Protein AF-A0A5E4DAP0-F1 (afdb_monomer_lite)

Structure (mmCIF, N/CA/C/O backbone):
data_AF-A0A5E4DAP0-F1
#
_entry.id   AF-A0A5E4DAP0-F1
#
loop_
_atom_site.group_PDB
_atom_site.id
_atom_site.type_symbol
_atom_site.label_atom_id
_atom_site.label_alt_id
_atom_site.labe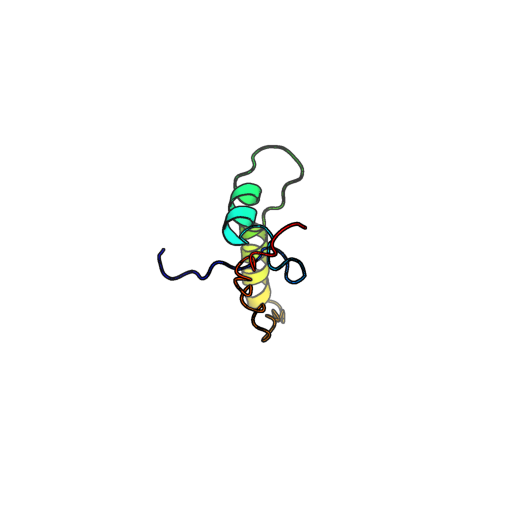l_comp_id
_atom_site.label_asym_id
_atom_site.label_entity_id
_atom_site.label_seq_id
_atom_site.pdbx_PDB_ins_code
_atom_site.Cartn_x
_atom_site.Cartn_y
_atom_site.Cartn_z
_atom_site.occupancy
_atom_site.B_iso_or_equiv
_atom_site.auth_seq_id
_atom_site.auth_comp_id
_atom_site.auth_asym_id
_atom_site.auth_atom_id
_atom_site.pdbx_PDB_model_num
ATOM 1 N N . ASP A 1 1 ? 14.769 -10.360 2.319 1.00 46.88 1 ASP A N 1
ATOM 2 C CA . ASP A 1 1 ? 13.881 -11.517 2.521 1.00 46.88 1 ASP A CA 1
ATOM 3 C C . ASP A 1 1 ? 13.634 -12.227 1.208 1.00 46.88 1 ASP A C 1
ATOM 5 O O . ASP A 1 1 ? 13.156 -11.603 0.275 1.00 46.88 1 ASP A O 1
ATOM 9 N N . LEU A 1 2 ? 14.007 -13.504 1.121 1.00 54.12 2 LEU A N 1
ATOM 10 C CA . LEU A 1 2 ? 13.982 -14.309 -0.113 1.00 54.12 2 LEU A CA 1
ATOM 11 C C . LEU A 1 2 ? 12.590 -14.875 -0.474 1.00 54.12 2 LEU A C 1
ATOM 13 O O . LEU A 1 2 ? 12.474 -15.603 -1.449 1.00 54.12 2 LEU A O 1
ATOM 17 N N . ASN A 1 3 ? 11.546 -14.548 0.296 1.00 67.31 3 ASN A N 1
ATOM 18 C CA . ASN A 1 3 ? 10.202 -15.133 0.165 1.00 67.31 3 ASN A CA 1
ATOM 19 C C . ASN A 1 3 ? 9.104 -14.132 -0.223 1.00 67.31 3 ASN A C 1
ATOM 21 O O . ASN A 1 3 ? 7.928 -14.487 -0.179 1.00 67.31 3 ASN A O 1
ATOM 25 N N . HIS A 1 4 ? 9.448 -12.892 -0.581 1.00 68.38 4 HIS A N 1
ATOM 26 C CA . HIS A 1 4 ? 8.446 -11.952 -1.075 1.00 68.38 4 HIS A CA 1
ATOM 27 C C . HIS A 1 4 ? 8.414 -12.005 -2.607 1.00 68.38 4 HIS A C 1
ATOM 29 O O . HIS A 1 4 ? 9.397 -11.596 -3.230 1.00 68.38 4 HIS A O 1
ATOM 35 N N . PRO A 1 5 ? 7.337 -12.515 -3.236 1.00 77.31 5 PRO A N 1
ATOM 36 C CA . PRO A 1 5 ? 7.210 -12.435 -4.683 1.00 77.31 5 PRO A CA 1
ATOM 37 C C . PRO A 1 5 ? 7.174 -10.959 -5.093 1.00 77.31 5 PRO A C 1
ATOM 39 O O . PRO A 1 5 ? 6.510 -10.148 -4.438 1.00 77.31 5 PRO A O 1
ATOM 42 N N . SER A 1 6 ? 7.916 -10.618 -6.147 1.00 84.06 6 SER A N 1
ATOM 43 C CA . SER A 1 6 ? 7.808 -9.303 -6.778 1.00 84.06 6 SER A CA 1
ATOM 44 C C . SER A 1 6 ? 6.472 -9.237 -7.508 1.00 84.06 6 SER A C 1
ATOM 46 O O . SER A 1 6 ? 6.117 -10.157 -8.250 1.00 84.06 6 SER A O 1
ATOM 48 N N . VAL A 1 7 ? 5.713 -8.179 -7.242 1.00 87.06 7 VAL A N 1
ATOM 49 C CA . VAL A 1 7 ? 4.391 -7.936 -7.824 1.00 87.06 7 VAL A CA 1
ATOM 50 C C . VAL A 1 7 ? 4.360 -6.527 -8.410 1.00 87.06 7 VAL A C 1
ATOM 52 O O . VAL A 1 7 ? 5.019 -5.630 -7.871 1.00 87.06 7 VAL A O 1
ATOM 55 N N . PRO A 1 8 ? 3.629 -6.316 -9.516 1.00 90.81 8 PRO A N 1
ATOM 56 C CA . PRO A 1 8 ? 3.528 -4.998 -10.120 1.00 90.81 8 PRO A CA 1
ATOM 57 C C . PRO A 1 8 ? 2.798 -4.039 -9.177 1.00 90.81 8 PRO A C 1
ATOM 59 O O . PRO A 1 8 ? 1.791 -4.390 -8.564 1.00 90.81 8 PRO A O 1
ATOM 62 N N . TYR A 1 9 ? 3.284 -2.803 -9.100 1.00 90.88 9 TYR A N 1
ATOM 63 C CA . TYR A 1 9 ? 2.686 -1.737 -8.295 1.00 90.88 9 TYR A CA 1
ATOM 64 C C . TYR A 1 9 ? 1.237 -1.415 -8.704 1.00 90.88 9 TYR A C 1
ATOM 66 O O . TYR A 1 9 ? 0.420 -1.047 -7.858 1.00 90.88 9 TYR A O 1
ATOM 74 N N . HIS A 1 10 ? 0.899 -1.594 -9.985 1.00 89.50 10 HIS A N 1
ATOM 75 C CA . HIS A 1 10 ? -0.460 -1.456 -10.502 1.00 89.50 10 HIS A CA 1
ATOM 76 C C . HIS A 1 10 ? -0.907 -2.725 -11.229 1.00 89.50 10 HIS A C 1
ATOM 78 O O . HIS A 1 10 ? -0.191 -3.260 -12.070 1.00 89.50 10 HIS A O 1
ATOM 84 N N . TYR A 1 11 ? -2.144 -3.162 -10.985 1.00 85.44 11 TYR A N 1
ATOM 85 C CA . TYR A 1 11 ? -2.681 -4.383 -11.596 1.00 85.44 11 TYR A CA 1
ATOM 86 C C . TYR A 1 11 ? -2.848 -4.319 -13.120 1.00 85.44 11 TYR A C 1
ATOM 88 O O . TYR A 1 11 ? -2.777 -5.341 -13.793 1.00 85.44 11 TYR A O 1
ATOM 96 N N . TYR A 1 12 ? -3.090 -3.128 -13.663 1.00 86.12 12 TYR A N 1
ATOM 97 C CA . TYR A 1 12 ? -3.241 -2.897 -15.101 1.00 86.12 12 TYR A CA 1
ATOM 98 C C . TYR A 1 12 ? -1.894 -2.683 -15.809 1.00 86.12 12 TYR A C 1
ATOM 100 O O . TYR A 1 12 ? -1.863 -2.489 -17.020 1.00 86.12 12 TYR A O 1
ATOM 108 N N . GLU A 1 13 ? -0.785 -2.700 -15.066 1.00 89.38 13 GLU A N 1
ATOM 109 C CA . GLU A 1 13 ? 0.563 -2.449 -15.571 1.00 89.38 13 GLU A CA 1
ATOM 110 C C . GLU A 1 13 ? 1.502 -3.596 -15.144 1.00 89.38 13 GLU A C 1
ATOM 112 O O . GLU A 1 13 ? 2.338 -3.429 -14.257 1.00 89.38 13 GLU A O 1
ATOM 117 N N . PRO A 1 14 ? 1.382 -4.793 -15.751 1.00 85.81 14 PRO A N 1
ATOM 118 C CA . PRO A 1 14 ? 2.130 -5.982 -15.326 1.00 85.81 14 PRO A CA 1
ATOM 119 C C . PRO A 1 14 ? 3.653 -5.857 -15.506 1.00 85.81 14 PRO A C 1
ATOM 121 O O . PRO A 1 14 ? 4.407 -6.541 -14.821 1.00 85.81 14 PRO A O 1
ATOM 124 N N . PHE A 1 15 ? 4.104 -4.968 -16.397 1.00 86.31 15 PHE A N 1
ATOM 125 C CA . PHE A 1 15 ? 5.518 -4.617 -16.598 1.00 86.31 15 PHE A CA 1
ATOM 126 C C . PHE A 1 15 ? 5.933 -3.345 -15.839 1.00 86.31 15 PHE A C 1
ATOM 128 O O . PHE A 1 15 ? 6.988 -2.772 -16.110 1.00 86.31 15 PHE A O 1
ATOM 135 N N . GLY A 1 16 ? 5.074 -2.871 -14.937 1.00 88.56 16 GLY A N 1
ATOM 136 C CA . GLY A 1 16 ? 5.303 -1.689 -14.122 1.00 88.56 16 GLY A CA 1
ATOM 137 C C . GLY A 1 16 ? 6.357 -1.913 -13.036 1.00 88.56 16 GLY A C 1
ATOM 138 O O . GLY A 1 16 ? 6.936 -2.996 -12.911 1.00 88.56 16 GLY A O 1
ATOM 139 N N . PRO A 1 17 ? 6.626 -0.881 -12.225 1.00 91.25 17 PRO A N 1
ATOM 140 C CA . PRO A 1 17 ? 7.610 -0.980 -11.159 1.00 91.25 17 PRO A CA 1
ATOM 141 C C . PRO A 1 17 ? 7.165 -1.966 -10.070 1.00 91.25 17 PRO A C 1
ATOM 143 O O . PRO A 1 17 ? 5.973 -2.160 -9.832 1.00 91.25 17 PRO A O 1
ATOM 146 N N . ASP A 1 18 ? 8.139 -2.551 -9.372 1.00 90.69 18 ASP A N 1
ATOM 147 C CA . ASP A 1 18 ? 7.894 -3.425 -8.222 1.00 90.69 18 ASP A CA 1
ATOM 148 C C . ASP A 1 18 ? 7.171 -2.671 -7.092 1.00 90.69 18 ASP A C 1
ATOM 150 O O . ASP A 1 18 ? 7.603 -1.592 -6.665 1.00 90.69 18 ASP A O 1
ATOM 154 N N . GLU A 1 19 ? 6.082 -3.255 -6.584 1.00 90.94 19 GLU A N 1
ATOM 155 C CA . GLU A 1 19 ? 5.218 -2.644 -5.568 1.00 90.94 19 GLU A CA 1
ATOM 156 C C . GLU A 1 19 ? 6.005 -2.232 -4.320 1.00 90.94 19 GLU A C 1
ATOM 158 O O . GLU A 1 19 ? 5.894 -1.098 -3.845 1.00 90.94 19 GLU A O 1
ATOM 163 N N . CYS A 1 20 ? 6.827 -3.140 -3.791 1.00 90.38 20 CYS A N 1
ATOM 164 C CA . CYS A 1 20 ? 7.575 -2.906 -2.561 1.00 90.38 20 CYS A CA 1
ATOM 165 C C . CYS A 1 20 ? 8.598 -1.781 -2.734 1.00 90.38 20 CYS A C 1
ATOM 167 O O . CYS A 1 20 ? 8.734 -0.921 -1.859 1.00 90.38 20 CYS A O 1
ATOM 169 N N . THR A 1 21 ? 9.282 -1.743 -3.873 1.00 90.94 21 THR A N 1
ATOM 170 C CA . THR A 1 21 ? 10.228 -0.678 -4.213 1.00 90.94 21 THR A CA 1
ATOM 171 C C . THR A 1 21 ? 9.524 0.678 -4.290 1.00 90.94 21 THR A C 1
ATOM 173 O O . THR A 1 21 ? 9.997 1.657 -3.698 1.00 90.94 21 THR A O 1
ATOM 176 N N . MET A 1 22 ? 8.355 0.737 -4.934 1.00 91.25 22 MET A N 1
ATOM 177 C CA . MET A 1 22 ? 7.541 1.954 -5.011 1.00 91.25 22 MET A CA 1
ATOM 178 C C . MET A 1 22 ? 7.071 2.419 -3.634 1.00 91.25 22 MET A C 1
ATOM 180 O O . MET A 1 22 ? 7.295 3.573 -3.263 1.00 91.25 22 MET A O 1
ATOM 184 N N . TYR A 1 23 ? 6.509 1.525 -2.822 1.00 91.81 23 TYR A N 1
ATOM 185 C CA . TYR A 1 23 ? 6.068 1.869 -1.472 1.00 91.81 23 TYR A CA 1
ATOM 186 C C . TYR A 1 23 ? 7.208 2.352 -0.583 1.00 91.81 23 TYR A C 1
ATOM 188 O O . TYR A 1 23 ? 7.056 3.360 0.103 1.00 91.81 23 TYR A O 1
ATOM 196 N N . LEU A 1 24 ? 8.362 1.681 -0.603 1.00 91.25 24 LEU A N 1
ATOM 197 C CA . LEU A 1 24 ? 9.511 2.074 0.212 1.00 91.25 24 LEU A CA 1
ATOM 198 C C . LEU A 1 24 ? 10.083 3.428 -0.207 1.00 91.25 24 LEU A C 1
ATOM 200 O O . LEU A 1 24 ? 10.475 4.211 0.661 1.00 91.25 24 LEU A O 1
ATOM 204 N N . SER A 1 25 ? 10.144 3.715 -1.508 1.00 90.44 25 SER A N 1
ATOM 205 C CA . SER A 1 25 ? 10.637 5.006 -1.997 1.00 90.44 25 SER A CA 1
ATOM 206 C C . SER A 1 25 ? 9.725 6.159 -1.562 1.00 90.44 25 SER A C 1
ATOM 208 O O . SER A 1 25 ? 10.216 7.159 -1.033 1.00 90.44 25 SER A O 1
ATOM 210 N N . HIS A 1 26 ? 8.404 5.987 -1.674 1.00 90.50 26 HIS A N 1
ATOM 211 C CA . HIS A 1 26 ? 7.422 6.986 -1.250 1.00 90.50 26 HIS A CA 1
ATOM 2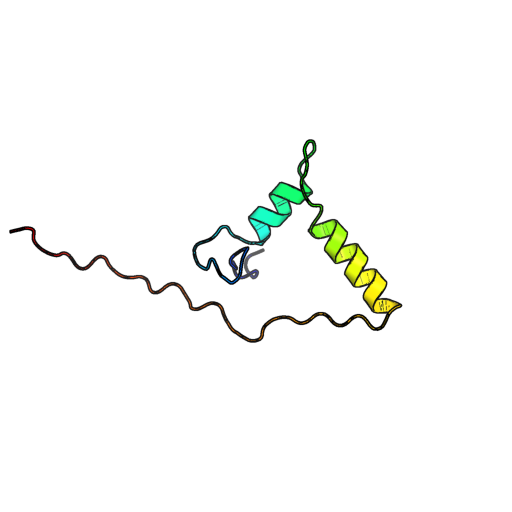12 C C . HIS A 1 26 ? 7.388 7.135 0.279 1.00 90.50 26 HIS A C 1
ATOM 214 O O . HIS A 1 26 ? 7.411 8.253 0.796 1.00 90.50 26 HIS A O 1
ATOM 220 N N . GLU A 1 27 ? 7.453 6.027 1.025 1.00 91.75 27 GLU A N 1
ATOM 221 C CA . GLU A 1 27 ? 7.468 6.053 2.490 1.00 91.75 27 GLU A CA 1
ATOM 222 C C . GLU A 1 27 ? 8.714 6.755 3.044 1.00 91.75 27 GLU A C 1
ATOM 224 O O . GLU A 1 27 ? 8.623 7.448 4.053 1.00 91.75 27 GLU A O 1
ATOM 229 N N . ARG A 1 28 ? 9.882 6.617 2.403 1.00 88.81 28 ARG A N 1
ATOM 230 C CA . ARG A 1 28 ? 11.140 7.245 2.854 1.00 88.81 28 ARG A CA 1
ATOM 231 C C . ARG A 1 28 ? 11.304 8.693 2.393 1.00 88.81 28 ARG A C 1
ATOM 233 O O . ARG A 1 28 ? 12.185 9.389 2.905 1.00 88.81 28 ARG A O 1
ATOM 240 N N . GLY A 1 29 ? 10.477 9.156 1.456 1.00 84.69 29 GLY A N 1
ATOM 241 C CA . GLY A 1 29 ? 10.499 10.528 0.957 1.00 84.69 29 GLY A CA 1
ATOM 242 C C . GLY A 1 29 ? 10.424 11.552 2.097 1.00 84.69 29 GLY A C 1
ATOM 243 O O . GLY A 1 29 ? 9.674 11.392 3.062 1.00 84.69 29 GLY A O 1
ATOM 244 N N . ARG A 1 30 ? 11.247 12.605 2.036 1.00 74.38 30 ARG A N 1
ATOM 245 C CA . ARG A 1 30 ? 11.291 13.656 3.076 1.00 74.38 30 ARG A CA 1
ATOM 246 C C . ARG A 1 30 ? 10.644 14.973 2.643 1.00 74.38 30 ARG A C 1
ATOM 248 O O . ARG A 1 30 ? 10.386 15.811 3.501 1.00 74.38 30 ARG A O 1
ATOM 255 N N . LYS A 1 31 ? 10.435 15.186 1.340 1.00 69.38 3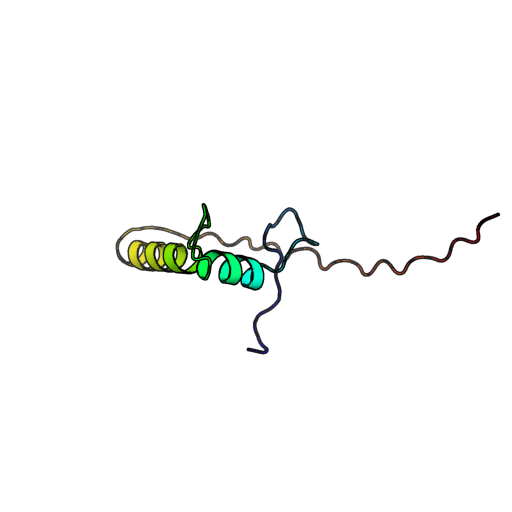1 LYS A N 1
ATOM 256 C CA . LYS A 1 31 ? 9.903 16.423 0.748 1.00 69.38 31 LYS A CA 1
ATOM 257 C C . LYS A 1 31 ? 9.054 16.087 -0.483 1.00 69.38 31 LYS A C 1
ATOM 259 O O . LYS A 1 31 ? 9.457 15.236 -1.271 1.00 69.38 31 LYS A O 1
ATOM 264 N N . GLY A 1 32 ? 7.941 16.800 -0.662 1.00 64.75 32 GLY A N 1
ATOM 265 C CA . GLY A 1 32 ? 7.014 16.647 -1.792 1.00 64.75 32 GLY A CA 1
ATOM 266 C C . GLY A 1 32 ? 5.694 15.955 -1.425 1.00 64.75 32 GLY A C 1
ATOM 267 O O . GLY A 1 32 ? 5.487 15.552 -0.283 1.00 64.75 32 GLY A O 1
ATOM 268 N N . SER A 1 33 ? 4.796 15.832 -2.407 1.00 63.25 33 SER A N 1
ATOM 269 C CA . SER A 1 33 ? 3.522 15.107 -2.291 1.00 63.25 33 SER A CA 1
ATOM 270 C C . SER A 1 33 ? 3.743 13.606 -2.518 1.00 63.25 33 SER A C 1
ATOM 272 O O . SER A 1 33 ? 3.418 13.085 -3.581 1.00 63.25 33 SER A O 1
ATOM 274 N N . HIS A 1 34 ? 4.348 12.915 -1.549 1.00 79.50 34 HIS A N 1
ATOM 275 C CA . HIS A 1 34 ? 4.481 11.453 -1.572 1.00 79.50 34 HIS A CA 1
ATOM 276 C C . HIS A 1 34 ? 3.567 10.807 -0.520 1.00 79.50 34 HIS A C 1
ATOM 278 O O . HIS A 1 34 ? 3.453 11.280 0.614 1.00 79.50 34 HIS A O 1
ATOM 284 N N . HIS A 1 35 ? 2.933 9.701 -0.898 1.00 88.31 35 HIS A N 1
ATOM 285 C CA . HIS A 1 35 ? 2.091 8.912 -0.002 1.00 88.31 35 HIS A CA 1
ATOM 286 C C . HIS A 1 35 ? 2.913 8.229 1.087 1.00 88.31 35 HIS A C 1
ATOM 288 O O . HIS A 1 35 ? 4.100 7.939 0.909 1.00 88.31 35 HIS A O 1
ATOM 294 N N . ARG A 1 36 ? 2.266 7.936 2.213 1.00 91.06 36 ARG A N 1
ATOM 295 C CA . ARG A 1 36 ? 2.854 7.137 3.288 1.00 91.06 36 ARG A CA 1
ATOM 296 C C . ARG A 1 36 ? 2.210 5.761 3.276 1.00 91.06 36 ARG A C 1
ATOM 298 O O . ARG A 1 36 ? 1.556 5.380 4.239 1.00 91.06 36 ARG A O 1
ATOM 305 N N . PHE A 1 37 ? 2.353 5.031 2.170 1.00 91.19 37 PHE A N 1
ATOM 306 C CA . PHE A 1 37 ? 1.649 3.767 1.941 1.00 91.19 37 PHE A CA 1
ATOM 307 C C . PHE A 1 37 ? 1.809 2.753 3.078 1.00 91.19 37 PHE A C 1
ATOM 309 O O . PHE A 1 37 ? 0.845 2.083 3.447 1.00 91.19 37 PHE A O 1
ATOM 316 N N . ILE A 1 38 ? 3.002 2.638 3.668 1.00 92.44 38 ILE A N 1
ATOM 317 C CA . ILE A 1 38 ? 3.249 1.698 4.768 1.00 92.44 38 ILE A CA 1
ATOM 318 C C . ILE A 1 38 ? 2.537 2.189 6.032 1.00 92.44 38 ILE A C 1
ATOM 320 O O . ILE A 1 38 ? 1.887 1.403 6.730 1.00 92.44 38 ILE A O 1
ATOM 324 N N . THR A 1 39 ? 2.609 3.491 6.313 1.00 94.06 39 THR A N 1
ATOM 325 C CA . THR A 1 39 ? 1.905 4.097 7.450 1.00 94.06 39 THR A CA 1
ATOM 326 C C . THR A 1 39 ? 0.382 4.017 7.285 1.00 94.06 39 THR A C 1
ATOM 328 O O . THR A 1 39 ? -0.308 3.594 8.210 1.00 94.06 39 THR A O 1
ATOM 331 N N . GLU A 1 40 ? -0.151 4.340 6.109 1.00 94.38 40 GLU A N 1
ATOM 332 C CA . GLU A 1 40 ? -1.573 4.267 5.757 1.00 94.38 40 GLU A CA 1
ATOM 333 C C . GLU A 1 40 ? -2.106 2.837 5.925 1.00 94.38 40 GLU A C 1
ATOM 335 O O . GLU A 1 40 ? -3.088 2.623 6.640 1.00 94.38 40 GLU A O 1
ATOM 340 N N . LYS A 1 41 ? -1.403 1.826 5.390 1.00 93.75 41 LYS A N 1
ATOM 341 C CA . LYS A 1 41 ? -1.757 0.409 5.595 1.00 93.75 41 LYS A CA 1
ATOM 342 C C . LYS A 1 41 ? -1.782 0.031 7.080 1.00 93.75 41 LYS A C 1
ATOM 344 O O . LYS A 1 41 ? -2.657 -0.727 7.505 1.00 93.75 41 LYS A O 1
ATOM 349 N N . ARG A 1 42 ? -0.873 0.571 7.903 1.00 95.56 42 ARG A N 1
ATOM 350 C CA . ARG A 1 42 ? -0.875 0.345 9.361 1.00 95.56 42 ARG A CA 1
ATOM 351 C C . ARG A 1 42 ? -2.087 0.981 10.045 1.00 95.56 42 ARG A C 1
ATOM 353 O O . ARG A 1 42 ? -2.661 0.352 10.935 1.00 95.56 42 ARG A O 1
ATOM 360 N N . VAL A 1 43 ? -2.488 2.184 9.634 1.00 96.62 43 VAL A N 1
ATOM 361 C CA . VAL A 1 43 ? -3.702 2.852 10.135 1.00 96.62 43 VAL A CA 1
ATOM 362 C C . VAL A 1 43 ? -4.939 2.027 9.790 1.00 96.62 43 VAL A C 1
ATOM 364 O O . VAL A 1 43 ? -5.696 1.673 10.694 1.00 96.62 43 VAL A O 1
ATOM 367 N N . PHE A 1 44 ? -5.096 1.617 8.529 1.00 95.75 44 PHE A N 1
ATOM 368 C CA . PHE A 1 44 ? -6.240 0.809 8.100 1.00 95.75 44 PHE A CA 1
ATOM 369 C C . PHE A 1 44 ? -6.301 -0.548 8.807 1.00 95.75 44 PHE A C 1
ATOM 371 O O . PHE A 1 44 ? -7.372 -0.959 9.247 1.00 95.75 44 PHE A O 1
ATOM 378 N N . LYS A 1 45 ? -5.158 -1.215 9.009 1.00 95.25 45 LYS A N 1
ATOM 379 C CA . LYS A 1 45 ? -5.083 -2.454 9.800 1.00 95.25 45 LYS A CA 1
ATOM 380 C C . LYS A 1 45 ? -5.587 -2.259 11.231 1.00 95.25 45 LYS A C 1
ATOM 382 O O . LYS A 1 45 ? -6.269 -3.132 11.760 1.00 95.25 45 LYS A O 1
ATOM 387 N N . ASN A 1 46 ? -5.226 -1.150 11.875 1.00 96.62 46 ASN A N 1
ATOM 388 C CA . ASN A 1 46 ? -5.686 -0.860 13.231 1.00 96.62 46 ASN A CA 1
ATOM 389 C C . ASN A 1 46 ? -7.189 -0.575 13.257 1.00 96.62 46 ASN A C 1
ATOM 391 O O . ASN A 1 46 ? -7.886 -1.099 14.118 1.00 96.62 46 ASN A O 1
ATOM 395 N N . TRP A 1 47 ? -7.695 0.191 12.293 1.00 97.81 47 TRP A N 1
ATOM 396 C CA . TRP A 1 47 ? -9.123 0.467 12.164 1.00 97.81 47 TRP A CA 1
ATOM 397 C C . TRP A 1 47 ? -9.944 -0.789 11.902 1.00 97.81 47 TRP A C 1
ATOM 399 O O . TRP A 1 47 ? -10.976 -0.958 12.536 1.00 97.81 47 TRP A O 1
ATOM 409 N N . ALA A 1 48 ? -9.466 -1.723 11.083 1.00 97.00 48 ALA A N 1
ATOM 410 C CA . ALA A 1 48 ? -10.157 -2.989 10.836 1.00 97.00 48 ALA A CA 1
ATOM 411 C C . ALA A 1 48 ? -10.308 -3.885 12.082 1.00 97.00 48 ALA A C 1
ATOM 413 O O . ALA A 1 48 ? -11.080 -4.835 12.064 1.00 97.00 48 ALA A O 1
ATOM 414 N N . ARG A 1 49 ? -9.590 -3.602 13.181 1.00 95.50 49 ARG A N 1
ATOM 415 C CA . ARG A 1 49 ? -9.796 -4.287 14.473 1.00 95.50 49 ARG A CA 1
ATOM 416 C C . ARG A 1 49 ? -10.972 -3.728 15.270 1.00 95.50 49 ARG A C 1
ATOM 418 O O . ARG A 1 49 ? -11.451 -4.391 16.182 1.00 95.50 49 ARG A O 1
ATOM 425 N N . THR A 1 50 ? -11.381 -2.500 14.976 1.00 97.62 50 THR A N 1
ATOM 426 C CA . THR A 1 50 ? -12.430 -1.772 15.704 1.00 97.62 50 THR A CA 1
ATOM 427 C C . THR A 1 50 ? -13.687 -1.610 14.857 1.00 97.62 50 THR A C 1
ATOM 429 O O . THR A 1 50 ? -14.797 -1.631 15.376 1.00 97.62 50 THR A O 1
ATOM 432 N N . PHE A 1 51 ? -13.511 -1.464 13.550 1.00 96.75 51 PHE A N 1
ATOM 433 C CA . PHE A 1 51 ? -14.561 -1.258 12.570 1.00 96.75 51 PHE A CA 1
ATOM 434 C C . PHE A 1 51 ? -14.669 -2.485 11.668 1.00 96.75 51 PHE A C 1
ATOM 436 O O . PHE A 1 51 ? -13.675 -3.162 11.413 1.00 96.75 51 PHE A O 1
ATOM 443 N N . ASN A 1 52 ? -15.867 -2.736 11.138 1.00 95.38 52 ASN A N 1
ATOM 444 C CA . ASN A 1 52 ? -16.132 -3.838 10.213 1.00 95.38 52 ASN A CA 1
ATOM 445 C C . ASN A 1 52 ? -15.589 -3.543 8.799 1.00 95.38 52 ASN A C 1
ATOM 447 O O . ASN A 1 52 ? -16.345 -3.423 7.835 1.00 95.38 52 ASN A O 1
ATOM 451 N N . ILE A 1 53 ? -14.276 -3.339 8.692 1.00 95.12 53 ILE A N 1
ATOM 452 C CA . ILE A 1 53 ? -13.572 -3.053 7.440 1.00 95.12 53 ILE A CA 1
ATOM 453 C C . ILE A 1 53 ? -13.017 -4.367 6.896 1.00 95.12 53 ILE A C 1
ATOM 455 O O . ILE A 1 53 ? -12.189 -5.014 7.538 1.00 95.12 53 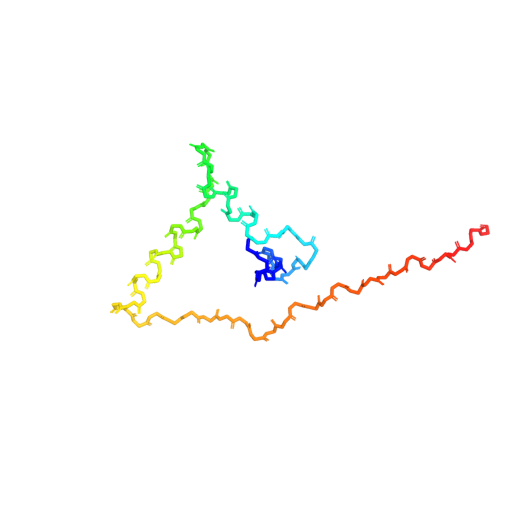ILE A O 1
ATOM 459 N N . HIS A 1 54 ? -13.435 -4.725 5.685 1.00 92.50 54 HIS A N 1
ATOM 460 C CA . HIS A 1 54 ? -12.932 -5.889 4.964 1.00 92.50 54 HIS A CA 1
ATOM 461 C C . HIS A 1 54 ? -12.013 -5.449 3.826 1.00 92.50 54 HIS A C 1
ATOM 463 O O . HIS A 1 54 ? -12.382 -4.609 3.006 1.00 92.50 54 HIS A O 1
ATOM 469 N N . PHE A 1 55 ? -10.815 -6.031 3.774 1.00 90.50 55 PHE A N 1
ATOM 470 C CA . PHE A 1 55 ? -9.892 -5.835 2.662 1.00 90.50 55 PHE A CA 1
ATOM 471 C C . PHE A 1 55 ? -10.107 -6.937 1.635 1.00 90.50 55 PHE A C 1
ATOM 473 O O . PHE A 1 55 ? -9.977 -8.119 1.953 1.00 90.50 55 PHE A O 1
ATOM 480 N N . PHE A 1 56 ? -10.403 -6.536 0.406 1.00 87.75 56 PHE A N 1
ATOM 481 C CA . PHE A 1 56 ? -10.458 -7.441 -0.730 1.00 87.75 56 PHE A CA 1
ATOM 482 C C . PHE A 1 56 ? -9.088 -7.451 -1.392 1.00 87.75 56 PHE A C 1
ATO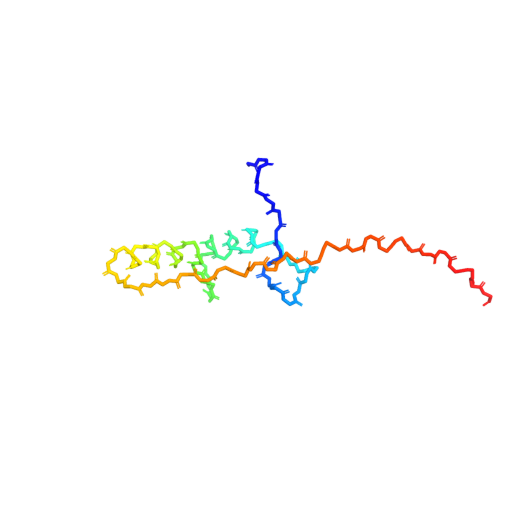M 484 O O . PHE A 1 56 ? -8.583 -6.407 -1.806 1.00 87.75 56 PHE A O 1
ATOM 491 N N . GLN A 1 57 ? -8.487 -8.630 -1.468 1.00 78.94 57 GLN A N 1
ATOM 492 C CA . GLN A 1 57 ? -7.382 -8.881 -2.378 1.00 78.94 57 GLN A CA 1
ATOM 493 C C . GLN A 1 57 ? -7.957 -9.600 -3.598 1.00 78.94 57 GLN A C 1
ATOM 495 O O . GLN A 1 57 ? -8.821 -10.462 -3.428 1.00 78.94 57 GLN A O 1
ATOM 500 N N . PRO A 1 58 ? -7.550 -9.233 -4.816 1.00 76.12 58 PRO A N 1
ATOM 501 C CA . PRO A 1 58 ? -7.959 -9.987 -5.982 1.00 76.12 58 PRO A CA 1
ATOM 502 C C . PRO A 1 58 ? -7.420 -11.420 -5.923 1.00 76.12 58 PRO A C 1
ATOM 504 O O . PRO A 1 58 ? -6.253 -11.630 -5.602 1.00 76.12 58 PRO A O 1
ATOM 507 N N . ASP A 1 59 ? -8.257 -12.391 -6.288 1.00 71.81 59 ASP A N 1
ATOM 508 C CA . ASP A 1 59 ? -7.840 -13.794 -6.433 1.00 71.81 59 ASP A CA 1
ATOM 509 C C . ASP A 1 59 ? -7.115 -14.054 -7.764 1.00 71.81 59 ASP A C 1
ATOM 511 O O . ASP A 1 59 ? -6.498 -15.107 -7.957 1.00 71.81 59 ASP A O 1
ATOM 515 N N . TRP A 1 60 ? -7.199 -13.109 -8.711 1.00 69.44 60 TRP A N 1
ATOM 516 C CA . TRP A 1 60 ? -6.497 -13.222 -9.981 1.00 69.44 60 TRP A CA 1
ATOM 517 C C . TRP A 1 60 ? -4.987 -13.092 -9.748 1.00 69.44 60 TRP A C 1
ATOM 519 O O . TRP A 1 60 ? -4.511 -12.205 -9.040 1.00 69.44 60 TRP A O 1
ATOM 529 N N . LYS A 1 61 ? -4.220 -14.005 -10.348 1.00 65.81 61 LYS A N 1
ATOM 530 C CA . LYS A 1 61 ? -2.762 -13.883 -10.420 1.0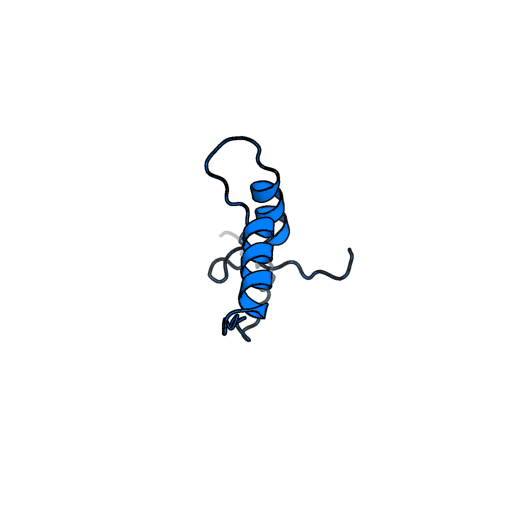0 65.81 61 LYS A CA 1
ATOM 531 C C . LYS A 1 61 ? -2.440 -12.997 -11.621 1.00 65.81 61 LYS A C 1
ATOM 533 O O . LYS A 1 61 ? -3.000 -13.269 -12.684 1.00 65.81 61 LYS A O 1
ATOM 538 N N . PRO A 1 62 ? -1.583 -11.966 -11.493 1.00 63.00 62 PRO A N 1
ATOM 539 C CA . PRO A 1 62 ? -1.098 -11.250 -12.666 1.00 63.00 62 PRO A CA 1
ATOM 540 C C . PRO A 1 62 ? -0.517 -12.281 -13.631 1.00 63.00 62 PRO A C 1
ATOM 542 O O . PRO A 1 62 ? 0.242 -13.157 -13.206 1.00 63.00 62 PRO A O 1
ATOM 545 N N . GLU A 1 63 ? -0.934 -12.228 -14.896 1.00 62.50 63 GLU A N 1
ATOM 546 C CA . GLU A 1 63 ? -0.385 -13.109 -15.921 1.00 62.50 63 GLU A CA 1
ATOM 547 C C . GLU A 1 63 ? 1.139 -12.974 -15.884 1.00 62.50 63 GLU A C 1
ATOM 549 O O . GLU A 1 63 ? 1.679 -11.867 -15.946 1.00 62.50 63 GLU A O 1
ATOM 554 N N . SER A 1 64 ? 1.838 -14.096 -15.695 1.00 58.50 64 SER A N 1
ATOM 555 C CA . SER A 1 64 ? 3.296 -14.095 -15.730 1.00 58.50 64 SER A CA 1
ATOM 556 C C . SER A 1 64 ? 3.718 -13.541 -17.086 1.00 58.50 64 SER A C 1
ATOM 558 O O . SER A 1 64 ? 3.208 -14.048 -18.092 1.00 58.50 64 SER A O 1
ATOM 560 N N . PRO A 1 65 ? 4.618 -12.545 -17.149 1.00 57.59 65 PRO A N 1
ATOM 561 C CA . PRO A 1 65 ? 5.038 -11.996 -18.423 1.00 57.59 65 PRO A CA 1
ATOM 562 C C . PRO A 1 65 ? 5.580 -13.139 -19.277 1.00 57.59 65 PRO A C 1
ATOM 564 O O . PRO A 1 65 ? 6.583 -13.765 -18.927 1.00 57.59 65 PRO A O 1
ATOM 567 N N . ALA A 1 66 ? 4.882 -13.451 -20.371 1.00 52.03 66 ALA A N 1
ATOM 568 C CA . ALA A 1 66 ? 5.405 -14.361 -21.369 1.00 52.03 66 ALA A CA 1
ATOM 569 C C . ALA A 1 66 ? 6.746 -13.773 -21.815 1.00 52.03 66 ALA A C 1
ATOM 571 O O . ALA A 1 66 ? 6.801 -12.647 -22.316 1.00 52.03 66 ALA A O 1
ATOM 572 N N . ILE A 1 67 ? 7.837 -14.506 -21.577 1.00 53.53 67 ILE A N 1
ATOM 573 C CA . ILE A 1 67 ? 9.130 -14.206 -22.183 1.00 53.53 67 ILE A CA 1
ATOM 574 C C . ILE A 1 67 ? 8.926 -14.460 -23.673 1.00 53.53 67 ILE A C 1
ATOM 576 O O . ILE A 1 67 ? 9.149 -15.561 -24.171 1.00 53.53 67 ILE A O 1
ATOM 580 N N . ASN A 1 68 ? 8.430 -13.453 -24.384 1.00 46.66 68 ASN A N 1
ATOM 581 C CA . ASN A 1 68 ? 8.456 -13.452 -25.828 1.00 46.66 68 ASN A CA 1
ATOM 582 C C . ASN A 1 68 ? 9.933 -13.334 -26.199 1.00 46.66 68 ASN A C 1
ATOM 584 O O . ASN A 1 68 ? 10.504 -12.244 -26.211 1.00 46.66 68 ASN A O 1
ATOM 588 N N . HIS A 1 69 ? 10.565 -14.486 -26.431 1.00 48.66 69 HIS A N 1
ATOM 589 C CA . HIS A 1 69 ? 11.788 -14.565 -27.213 1.00 48.66 69 HIS A CA 1
ATOM 590 C C . HIS A 1 69 ? 11.594 -13.679 -28.453 1.00 48.66 69 HIS A C 1
ATOM 592 O O . HIS A 1 69 ? 10.583 -13.848 -29.140 1.00 48.66 69 HIS A O 1
ATOM 598 N N . PRO A 1 70 ? 12.504 -12.737 -28.758 1.00 47.44 70 PRO A N 1
ATOM 599 C CA . PRO A 1 70 ? 12.440 -12.043 -30.028 1.00 47.44 70 PRO A CA 1
ATOM 600 C C . PRO A 1 70 ? 12.697 -13.093 -31.109 1.00 47.44 70 PRO A C 1
ATOM 602 O O . PRO A 1 70 ? 13.808 -13.595 -31.270 1.00 47.44 70 PRO A O 1
ATOM 605 N N . GLU A 1 71 ? 11.632 -13.486 -31.797 1.00 44.94 71 GLU A N 1
ATOM 606 C CA . GLU A 1 71 ? 11.710 -14.271 -33.015 1.00 44.94 71 GLU A CA 1
ATOM 607 C C . GLU A 1 71 ? 12.496 -13.429 -34.027 1.00 44.94 71 GLU A C 1
ATOM 609 O O . GLU A 1 71 ? 12.036 -12.382 -34.489 1.00 44.94 71 GLU A O 1
ATOM 614 N N . ASN A 1 72 ? 13.732 -13.852 -34.299 1.00 51.91 72 ASN A N 1
ATOM 615 C CA . ASN A 1 72 ? 14.570 -13.307 -35.358 1.00 51.91 72 ASN A CA 1
ATOM 616 C C . ASN A 1 72 ? 13.788 -13.354 -36.678 1.00 51.91 72 ASN A C 1
ATOM 618 O O . ASN A 1 72 ? 13.706 -14.406 -37.311 1.00 51.91 72 ASN A O 1
ATOM 622 N N . LYS A 1 73 ? 13.246 -12.217 -37.122 1.00 40.66 73 LYS A N 1
ATOM 623 C CA . LYS A 1 73 ? 12.812 -12.052 -38.510 1.00 40.66 73 LYS A CA 1
ATOM 624 C C . LYS A 1 73 ? 13.985 -11.503 -39.323 1.00 40.66 73 LYS A C 1
ATOM 626 O O . LYS A 1 73 ? 14.485 -10.431 -38.978 1.00 40.66 73 LYS A O 1
ATOM 631 N N . PRO A 1 74 ? 14.446 -12.203 -40.376 1.00 47.53 74 PRO A N 1
ATOM 632 C CA . PRO A 1 74 ? 15.431 -11.638 -41.280 1.00 47.53 74 PRO A CA 1
ATOM 633 C C . PRO A 1 74 ? 14.782 -10.466 -42.018 1.00 47.53 74 PRO A C 1
ATOM 635 O O . PRO A 1 74 ? 13.681 -10.585 -42.558 1.00 47.53 74 PRO A O 1
ATOM 638 N N . VAL A 1 75 ? 15.463 -9.324 -41.994 1.00 54.22 75 VAL A N 1
ATOM 639 C CA . VAL A 1 75 ? 15.135 -8.175 -42.836 1.00 54.22 75 VAL A CA 1
ATOM 640 C C . VAL A 1 75 ? 15.519 -8.559 -44.266 1.00 54.22 75 VAL A C 1
ATOM 642 O O . VAL A 1 75 ? 16.690 -8.841 -44.525 1.00 54.22 75 VAL A O 1
ATOM 645 N N . LEU A 1 76 ? 14.520 -8.632 -45.150 1.00 49.22 76 LEU A N 1
ATOM 646 C CA . LEU A 1 76 ? 14.701 -8.513 -46.599 1.00 49.22 76 LEU A CA 1
ATOM 647 C C . LEU A 1 76 ? 14.846 -7.034 -46.958 1.00 49.22 76 LEU A C 1
ATOM 649 O O . LEU A 1 76 ? 14.084 -6.228 -46.373 1.00 49.22 76 LEU A O 1
#

Organism: Marmota monax (NCBI:txid9995)

Foldseek 3Di:
DVPDDFAACDLVCRVHDTVVVQQVVLCPDDDDPGDNVVVVVVVVVVVVVVDVDDDDDDPDDRPDPPPPDPPDDDDD

Secondary structure (DSSP, 8-state):
-TT----BSSTT-TTS-BHHHHHHHHHH--SSS---HHHHHHHHHHHTTTS---PPPP-PPPPP--------PPP-

Sequence (76 aa):
DLNHPSVPYHYYEPFGPDECTMYLSHERGRKGSHHRFITEKRVFKNWARTFNIHFFQPDWKPESPAINHPENKPVL

Radius of gyration: 18.25 Å; chains: 1; bounding box: 32×32×62 Å

InterPro domains:
  IPR038578 GT29-like superfamiliy [G3DSA:3.90.1480.20] (1-57)

pLDDT: mean 79.15, std 17.09, range [40.66, 97.81]